Protein AF-F9U685-F1 (afdb_monomer_lite)

Foldseek 3Di:
DPPVFVVLVVVCCVVVVDPDKDKDWDCPDVQEIEIEIAGAPDDDPVNVVVQVVVQVVCVVVVGRYHYHYHHNDD

Secondary structure (DSSP, 8-state):
--HHHHHHHHHHHHHHT--S-EEEEEEEETTEEEEEEEESSSPPHHHHHHHHHHHHHHHHTT-EEEEEEEES--

Organism: NCBI:txid768671

Structure (mmCIF, N/CA/C/O backbone):
data_AF-F9U685-F1
#
_entry.id   AF-F9U685-F1
#
loop_
_atom_site.group_PDB
_atom_site.id
_atom_site.type_symbol
_atom_site.label_atom_id
_atom_site.label_alt_id
_atom_site.label_comp_id
_atom_site.label_asym_id
_atom_site.label_entity_id
_atom_site.label_seq_id
_atom_site.pdbx_PDB_ins_code
_atom_site.Cartn_x
_atom_site.Cartn_y
_atom_site.Cartn_z
_atom_site.occupancy
_atom_site.B_iso_or_equiv
_atom_site.auth_seq_id
_atom_site.auth_comp_id
_atom_site.auth_asym_id
_atom_site.auth_atom_id
_atom_site.pdbx_PDB_model_num
ATOM 1 N N . MET A 1 1 ? -0.084 -15.893 6.227 1.00 55.38 1 MET A N 1
ATOM 2 C CA . MET A 1 1 ? 0.164 -14.609 5.539 1.00 55.38 1 MET A CA 1
ATOM 3 C C . MET A 1 1 ? -1.019 -13.708 5.850 1.00 55.38 1 MET A C 1
ATOM 5 O O . MET A 1 1 ? -2.131 -14.214 5.819 1.00 55.38 1 MET A O 1
ATOM 9 N N . ASN A 1 2 ? -0.799 -12.463 6.281 1.00 81.06 2 ASN A N 1
ATOM 10 C CA . ASN A 1 2 ? -1.895 -11.536 6.596 1.00 81.06 2 ASN A CA 1
ATOM 11 C C . ASN A 1 2 ? -2.609 -11.155 5.284 1.00 81.06 2 ASN A C 1
ATOM 13 O O . ASN A 1 2 ? -1.926 -10.810 4.322 1.00 81.06 2 ASN A O 1
ATOM 17 N N . GLU A 1 3 ? -3.940 -11.237 5.239 1.00 85.75 3 GLU A N 1
ATOM 18 C CA . GLU A 1 3 ? -4.752 -10.983 4.035 1.00 85.75 3 GLU A CA 1
ATOM 19 C C . GLU A 1 3 ? -4.506 -9.585 3.449 1.00 85.75 3 GLU A C 1
ATOM 21 O O . GLU A 1 3 ? -4.420 -9.436 2.235 1.00 85.75 3 GLU A O 1
ATOM 26 N N . LEU A 1 4 ? -4.276 -8.583 4.306 1.00 87.19 4 LEU A N 1
ATOM 27 C CA . LEU A 1 4 ? -3.935 -7.221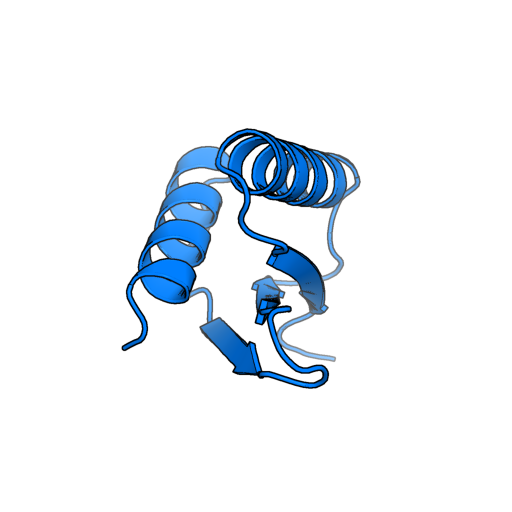 3.886 1.00 87.19 4 LEU A CA 1
ATOM 28 C C . LEU A 1 4 ? -2.617 -7.166 3.098 1.00 87.19 4 LEU A C 1
ATOM 30 O O . LEU A 1 4 ? -2.500 -6.450 2.109 1.00 87.19 4 LEU A O 1
ATOM 34 N N . VAL A 1 5 ? -1.618 -7.934 3.539 1.00 91.44 5 VAL A N 1
ATOM 35 C CA . VAL A 1 5 ? -0.304 -7.985 2.886 1.00 91.44 5 VAL A CA 1
ATOM 36 C C . VAL A 1 5 ? -0.392 -8.735 1.565 1.00 91.44 5 VAL A C 1
ATOM 38 O O . VAL A 1 5 ? 0.203 -8.291 0.591 1.00 91.44 5 VAL A O 1
ATOM 41 N N . ALA A 1 6 ? -1.136 -9.845 1.527 1.00 91.69 6 ALA A N 1
ATOM 42 C CA . ALA A 1 6 ? -1.350 -10.605 0.298 1.00 91.69 6 ALA A CA 1
ATOM 43 C C . ALA A 1 6 ? -2.034 -9.739 -0.768 1.00 91.69 6 ALA A C 1
ATOM 45 O O . ALA A 1 6 ? -1.519 -9.629 -1.874 1.00 91.69 6 ALA A O 1
ATOM 46 N N . PHE A 1 7 ? -3.106 -9.033 -0.395 1.00 91.56 7 PHE A N 1
ATOM 47 C CA . PHE A 1 7 ? -3.793 -8.102 -1.287 1.00 91.56 7 PHE A CA 1
ATOM 48 C C . PHE A 1 7 ? -2.861 -7.000 -1.809 1.00 91.56 7 PHE A C 1
ATOM 50 O O . PHE A 1 7 ? -2.809 -6.746 -3.008 1.00 91.56 7 PHE A O 1
ATOM 57 N N . ALA A 1 8 ? -2.092 -6.366 -0.918 1.00 91.19 8 ALA A N 1
ATOM 58 C CA . ALA A 1 8 ? -1.160 -5.309 -1.299 1.00 91.19 8 ALA A CA 1
ATOM 59 C C . ALA A 1 8 ? -0.057 -5.816 -2.247 1.00 91.19 8 ALA A C 1
ATOM 61 O O . ALA A 1 8 ? 0.313 -5.119 -3.188 1.00 91.19 8 ALA A O 1
ATOM 62 N N . VAL A 1 9 ? 0.458 -7.027 -2.017 1.00 93.56 9 VAL A N 1
ATOM 63 C CA . VAL A 1 9 ? 1.443 -7.671 -2.895 1.00 93.56 9 VAL A CA 1
ATOM 64 C C . VAL A 1 9 ? 0.836 -7.952 -4.267 1.00 93.56 9 VAL A C 1
ATOM 66 O O . VAL A 1 9 ? 1.371 -7.467 -5.260 1.00 93.56 9 VAL A O 1
ATOM 69 N N . GLU A 1 10 ? -0.298 -8.651 -4.324 1.00 93.69 10 GLU A N 1
ATOM 70 C CA . GLU A 1 10 ? -0.963 -9.020 -5.580 1.00 93.69 10 GLU A CA 1
ATOM 71 C C . GLU A 1 10 ? -1.345 -7.783 -6.404 1.00 93.69 10 GLU A C 1
ATOM 73 O O . GLU A 1 10 ? -1.086 -7.736 -7.605 1.00 93.69 10 GLU A O 1
ATOM 78 N N . HIS A 1 11 ? -1.879 -6.740 -5.756 1.00 91.94 11 HIS A N 1
ATOM 79 C CA . HIS A 1 11 ? -2.226 -5.484 -6.421 1.00 91.94 11 HIS A CA 1
ATOM 80 C C . HIS A 1 11 ? -1.009 -4.824 -7.081 1.00 91.94 11 HIS A C 1
ATOM 82 O O . HIS A 1 11 ? -1.091 -4.356 -8.216 1.00 91.94 11 HIS A O 1
ATOM 88 N N . PHE A 1 12 ? 0.129 -4.769 -6.382 1.00 93.00 12 PHE A N 1
ATOM 89 C CA . PHE A 1 12 ? 1.340 -4.151 -6.920 1.00 93.00 12 PHE A CA 1
ATOM 90 C C . PHE A 1 12 ? 2.006 -5.009 -8.001 1.00 93.00 12 PHE A C 1
ATOM 92 O O . PHE A 1 12 ? 2.542 -4.458 -8.963 1.00 93.00 12 PHE A O 1
ATOM 99 N N . GLU A 1 13 ? 1.976 -6.334 -7.864 1.00 93.81 13 GLU A N 1
ATOM 100 C CA . GLU A 1 13 ? 2.486 -7.253 -8.884 1.00 93.81 13 GLU A CA 1
ATOM 101 C C . GLU A 1 13 ? 1.711 -7.127 -10.195 1.00 93.81 13 GLU A C 1
ATOM 103 O O . GLU A 1 13 ? 2.330 -6.913 -11.240 1.00 93.81 13 GLU A O 1
ATOM 108 N N . ASP A 1 14 ? 0.378 -7.149 -10.136 1.00 94.06 14 ASP A N 1
ATOM 109 C CA . ASP A 1 14 ? -0.482 -7.018 -11.314 1.00 94.06 14 ASP A CA 1
ATOM 110 C C . ASP A 1 14 ? -0.365 -5.624 -11.953 1.00 94.06 14 ASP A C 1
ATOM 112 O O . ASP A 1 14 ? -0.094 -5.491 -13.149 1.00 94.06 14 ASP A O 1
ATOM 116 N N . ARG A 1 15 ? -0.472 -4.558 -11.146 1.00 93.94 15 ARG A N 1
ATOM 117 C CA . ARG A 1 15 ? -0.506 -3.173 -11.649 1.00 93.94 15 ARG A CA 1
ATOM 118 C C . ARG A 1 15 ? 0.814 -2.708 -12.263 1.00 93.94 15 ARG A C 1
ATOM 120 O O . ARG A 1 15 ? 0.797 -1.878 -13.172 1.00 93.94 15 ARG A O 1
ATOM 127 N N . PHE A 1 16 ? 1.950 -3.199 -11.768 1.00 92.75 16 PHE A N 1
ATOM 128 C CA . PHE A 1 16 ? 3.278 -2.750 -12.203 1.00 92.75 16 PHE A CA 1
ATOM 129 C C . PHE A 1 16 ? 4.093 -3.830 -12.929 1.00 92.75 16 PHE A C 1
ATOM 131 O O . PHE A 1 16 ? 5.245 -3.572 -13.283 1.00 92.75 16 PHE A O 1
ATOM 138 N N . GLY A 1 17 ? 3.523 -5.015 -13.172 1.00 91.50 17 GLY A N 1
ATOM 139 C CA . GLY A 1 17 ? 4.219 -6.126 -13.827 1.00 91.50 17 GLY A CA 1
ATOM 140 C C . GLY A 1 17 ? 5.417 -6.632 -13.019 1.00 91.50 17 GLY A C 1
ATOM 141 O O . GLY A 1 17 ? 6.471 -6.923 -13.585 1.00 91.50 17 GLY A O 1
ATOM 142 N N . LEU A 1 18 ? 5.278 -6.672 -11.692 1.00 89.31 18 LEU A N 1
ATOM 143 C CA . LEU A 1 18 ? 6.316 -7.125 -10.764 1.00 89.31 18 LEU A CA 1
ATOM 144 C C . LEU A 1 18 ? 6.076 -8.584 -10.371 1.00 89.31 18 LEU A C 1
ATOM 146 O O . LEU A 1 18 ? 4.996 -9.128 -10.570 1.00 89.31 18 LEU A O 1
ATOM 150 N N . SER A 1 19 ? 7.092 -9.224 -9.798 1.00 88.44 19 SER A N 1
ATOM 151 C CA . SER A 1 19 ? 6.975 -10.600 -9.312 1.00 88.44 19 SER A CA 1
ATOM 152 C C . SER A 1 19 ? 7.875 -10.842 -8.110 1.00 88.44 19 SER A C 1
ATOM 154 O O . SER A 1 19 ? 9.028 -10.403 -8.108 1.00 88.44 19 SER A O 1
ATOM 156 N N . GLY A 1 20 ? 7.383 -11.609 -7.142 1.00 85.81 20 GLY A N 1
ATOM 157 C CA . GLY A 1 20 ? 8.115 -11.965 -5.933 1.00 85.81 20 GLY A CA 1
ATOM 158 C C . GLY A 1 20 ? 8.230 -10.812 -4.940 1.00 85.81 20 GLY A C 1
ATOM 159 O O . GLY A 1 20 ? 9.229 -10.739 -4.220 1.00 85.81 20 GLY A O 1
ATOM 160 N N . LEU A 1 21 ? 7.252 -9.901 -4.900 1.00 90.69 21 LEU A N 1
ATOM 161 C CA . LEU A 1 21 ? 7.243 -8.836 -3.904 1.00 90.69 21 LEU A CA 1
ATOM 162 C C . LEU A 1 21 ? 7.109 -9.427 -2.503 1.00 90.69 21 LEU A C 1
ATOM 164 O O . LEU A 1 21 ? 6.278 -10.291 -2.225 1.00 90.69 21 LEU A O 1
ATOM 168 N N . ARG A 1 22 ? 7.927 -8.916 -1.584 1.00 92.31 22 ARG A N 1
ATOM 169 C CA . ARG A 1 22 ? 7.786 -9.217 -0.161 1.00 92.31 22 ARG A CA 1
ATOM 170 C C . ARG A 1 22 ? 6.971 -8.114 0.484 1.00 92.31 22 ARG A C 1
ATOM 172 O O . ARG A 1 22 ? 7.243 -6.935 0.277 1.00 92.31 22 ARG A O 1
ATOM 179 N N . GLY A 1 23 ? 6.025 -8.501 1.326 1.00 92.44 23 GLY A N 1
ATOM 180 C CA . GLY A 1 23 ? 5.294 -7.575 2.173 1.00 92.44 23 GLY A CA 1
ATOM 181 C C . GLY A 1 23 ? 5.400 -7.954 3.645 1.00 92.44 23 GLY A C 1
ATOM 182 O O . GLY A 1 23 ? 5.491 -9.129 4.002 1.00 92.44 23 GLY A O 1
ATOM 183 N N . GLU A 1 24 ? 5.379 -6.947 4.503 1.00 93.69 24 GLU A N 1
ATOM 184 C CA . GLU A 1 24 ? 5.339 -7.077 5.953 1.00 93.69 24 GLU A CA 1
ATOM 185 C C . GLU A 1 24 ? 4.234 -6.197 6.517 1.00 93.69 24 GLU A C 1
ATOM 187 O O . GLU A 1 24 ? 3.908 -5.154 5.961 1.00 93.69 24 GLU A O 1
ATOM 192 N N . VAL A 1 25 ? 3.671 -6.608 7.647 1.00 92.25 25 VAL A N 1
ATOM 193 C CA . VAL A 1 25 ? 2.711 -5.808 8.403 1.00 92.25 25 VAL A CA 1
ATOM 194 C C . VAL A 1 25 ? 3.179 -5.706 9.837 1.00 92.25 25 VAL A C 1
ATOM 196 O O . VAL A 1 25 ? 3.564 -6.701 10.451 1.00 92.25 25 VAL A O 1
ATOM 199 N N . SER A 1 26 ? 3.134 -4.497 10.374 1.00 90.88 26 SER A N 1
ATOM 200 C CA . SER A 1 26 ? 3.366 -4.232 11.785 1.00 90.88 26 SER A CA 1
ATOM 201 C C . SER A 1 26 ? 2.244 -3.366 12.341 1.00 90.88 26 SER A C 1
ATOM 203 O O . SER A 1 26 ? 1.620 -2.593 11.621 1.00 90.88 26 SER A O 1
ATOM 205 N N . PHE A 1 27 ? 1.980 -3.510 13.632 1.00 87.00 27 PHE A N 1
ATOM 206 C CA . PHE A 1 27 ? 0.988 -2.715 14.348 1.00 87.00 27 PHE A CA 1
ATOM 207 C C . PHE A 1 27 ? 1.745 -1.813 15.314 1.00 87.00 27 PHE A C 1
ATOM 209 O O . PHE A 1 27 ? 1.915 -2.139 16.487 1.00 87.00 27 PHE A O 1
ATOM 216 N N . ALA A 1 28 ? 2.314 -0.731 14.777 1.00 71.69 28 ALA A N 1
ATOM 217 C CA . ALA A 1 28 ? 3.127 0.201 15.557 1.00 71.69 28 ALA A CA 1
ATOM 218 C C . ALA A 1 28 ? 2.274 1.049 16.519 1.00 71.69 28 ALA A C 1
ATO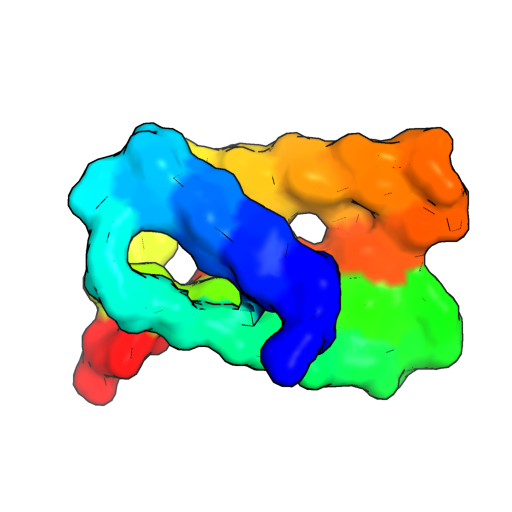M 220 O O . ALA A 1 28 ? 2.777 1.491 17.552 1.00 71.69 28 ALA A O 1
ATOM 221 N N . LEU A 1 29 ? 0.989 1.245 16.200 1.00 75.88 29 LEU A N 1
ATOM 222 C CA . LEU A 1 29 ? 0.016 1.971 17.014 1.00 75.88 29 LEU A CA 1
ATOM 223 C C . LEU A 1 29 ? -1.293 1.168 17.139 1.00 75.88 29 LEU A C 1
ATOM 225 O O . LEU A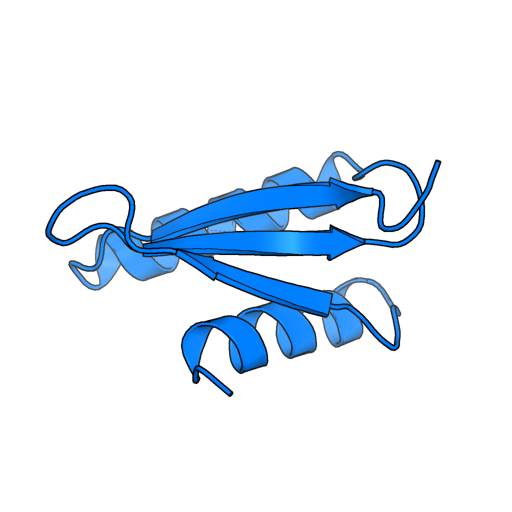 1 29 ? -1.653 0.430 16.217 1.00 75.88 29 LEU A O 1
ATOM 229 N N . PRO A 1 30 ? -2.031 1.291 18.260 1.00 79.06 30 PRO A N 1
ATOM 230 C CA . PRO A 1 30 ? -3.332 0.646 18.410 1.00 79.06 30 PRO A CA 1
ATOM 231 C C . PRO A 1 30 ? -4.311 1.111 17.325 1.00 79.06 30 PRO A C 1
ATOM 233 O O . PRO A 1 30 ? -4.606 2.297 17.226 1.00 79.06 30 PRO A O 1
ATOM 236 N N . GLY A 1 31 ? -4.829 0.169 16.535 1.00 80.00 31 GLY A N 1
ATOM 237 C CA . GLY A 1 31 ? -5.803 0.453 15.475 1.00 80.00 31 GLY A CA 1
ATOM 238 C C . GLY A 1 31 ? -5.209 0.887 14.131 1.00 80.00 31 GLY A C 1
ATOM 239 O O . GLY A 1 31 ? -5.971 1.026 13.181 1.00 80.00 31 GLY A O 1
ATOM 240 N N . GLU A 1 32 ? -3.884 1.032 14.020 1.00 86.81 32 GLU A N 1
ATOM 241 C CA . GLU A 1 32 ? -3.201 1.356 12.762 1.00 86.81 32 GLU A CA 1
ATOM 242 C C . GLU A 1 32 ? -2.350 0.174 12.287 1.00 86.81 32 GLU A C 1
ATOM 244 O O . GLU A 1 3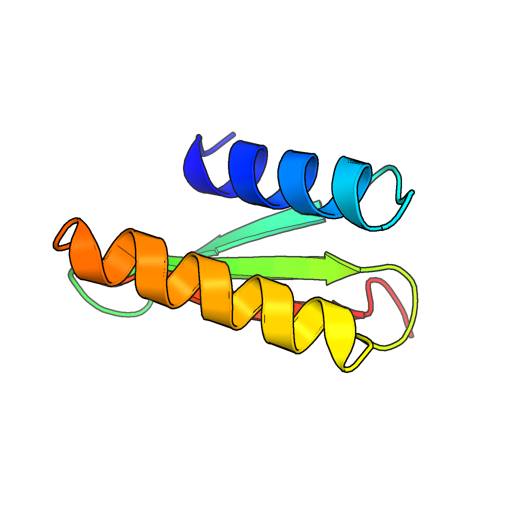2 ? -1.489 -0.337 13.013 1.00 86.81 32 GLU A O 1
ATOM 249 N N . ALA A 1 33 ? -2.583 -0.260 11.050 1.00 91.19 33 ALA A N 1
ATOM 250 C CA . ALA A 1 33 ? -1.760 -1.265 10.392 1.00 91.19 33 ALA A CA 1
ATOM 251 C C . ALA A 1 33 ? -0.734 -0.581 9.482 1.00 91.19 33 ALA A C 1
ATOM 253 O O . ALA A 1 33 ? -1.100 0.121 8.545 1.00 91.19 33 ALA A O 1
ATOM 254 N N . LEU A 1 34 ? 0.552 -0.827 9.721 1.00 93.06 34 LEU A N 1
ATOM 255 C CA . LEU A 1 34 ? 1.641 -0.381 8.861 1.00 93.06 34 LEU A CA 1
ATOM 256 C C . LEU A 1 34 ? 2.069 -1.527 7.946 1.00 93.06 34 LEU A C 1
ATOM 258 O O . LEU A 1 34 ? 2.691 -2.489 8.402 1.00 93.06 34 LEU A O 1
ATOM 262 N N . VAL A 1 35 ? 1.774 -1.407 6.658 1.00 93.81 35 VAL A N 1
ATOM 263 C CA . VAL A 1 35 ? 2.180 -2.346 5.613 1.00 93.81 35 VAL A CA 1
ATOM 264 C C . VAL A 1 35 ? 3.442 -1.824 4.938 1.00 93.81 35 VAL A C 1
ATOM 266 O O . VAL A 1 35 ? 3.471 -0.722 4.399 1.00 93.81 35 VAL A O 1
ATOM 269 N N . THR A 1 36 ? 4.505 -2.621 4.964 1.00 95.12 36 THR A N 1
ATOM 270 C CA . THR A 1 36 ? 5.747 -2.345 4.239 1.00 95.12 36 THR A CA 1
ATOM 271 C C . THR A 1 36 ? 5.854 -3.286 3.048 1.00 95.12 36 THR A C 1
ATOM 273 O O . THR A 1 36 ? 5.926 -4.497 3.242 1.00 95.12 36 THR A O 1
ATOM 276 N N . LEU A 1 37 ? 5.889 -2.751 1.829 1.00 94.62 37 LEU A N 1
ATOM 277 C CA . LEU A 1 37 ? 6.185 -3.514 0.616 1.00 94.62 37 LEU A CA 1
ATOM 278 C C . LEU A 1 37 ? 7.637 -3.289 0.198 1.00 94.62 37 LEU A C 1
ATOM 280 O O . LEU A 1 37 ? 8.114 -2.154 0.141 1.00 94.62 37 LEU A O 1
ATOM 284 N N . PHE A 1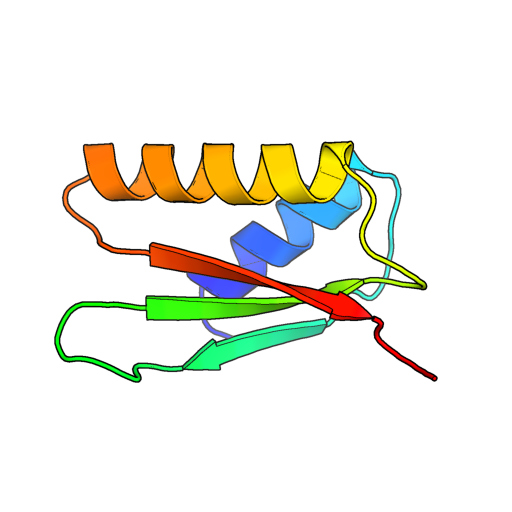 38 ? 8.326 -4.376 -0.123 1.00 94.75 38 PHE A N 1
ATOM 285 C CA . PHE A 1 38 ? 9.685 -4.373 -0.644 1.00 94.75 38 PHE A CA 1
ATOM 286 C C . PHE A 1 38 ? 9.633 -4.546 -2.161 1.00 94.75 38 PHE A C 1
ATOM 288 O O . PHE A 1 38 ? 9.364 -5.644 -2.650 1.00 94.75 38 PHE A O 1
ATOM 295 N N . VAL A 1 39 ? 9.872 -3.459 -2.892 1.00 92.94 39 VAL A N 1
ATOM 296 C CA . VAL A 1 39 ? 9.834 -3.400 -4.360 1.00 92.94 39 VAL A CA 1
ATOM 297 C C . VAL A 1 39 ? 11.238 -3.526 -4.961 1.00 92.94 39 VAL A C 1
ATOM 299 O O . VAL A 1 39 ? 12.218 -3.155 -4.312 1.00 92.94 39 VAL A O 1
ATOM 302 N N . PRO A 1 40 ? 11.388 -4.060 -6.185 1.00 89.94 40 PRO A N 1
ATOM 303 C CA . PRO A 1 40 ? 12.686 -4.106 -6.847 1.00 89.94 40 PRO A CA 1
ATOM 304 C C . PRO A 1 40 ? 13.147 -2.692 -7.223 1.00 89.94 40 PRO A C 1
ATOM 306 O O . PRO A 1 40 ? 12.463 -1.978 -7.954 1.00 89.94 40 PRO A O 1
ATOM 309 N N . GLY A 1 41 ? 14.331 -2.304 -6.748 1.00 88.69 41 GLY A N 1
ATOM 310 C CA . GLY A 1 41 ? 14.880 -0.963 -6.962 1.00 88.69 41 GLY A CA 1
ATOM 311 C C . GLY A 1 41 ? 14.177 0.127 -6.147 1.00 88.69 41 GLY A C 1
ATOM 312 O O . GLY A 1 41 ? 13.488 -0.148 -5.165 1.00 88.69 41 GLY A O 1
ATOM 313 N N . GLU A 1 42 ? 14.394 1.382 -6.537 1.00 92.38 42 GLU A N 1
ATOM 314 C CA . GLU A 1 42 ? 13.796 2.539 -5.865 1.00 92.38 42 GLU A CA 1
ATOM 315 C C . GLU A 1 42 ? 12.297 2.665 -6.194 1.00 92.38 42 GLU A C 1
ATOM 317 O O . GLU A 1 42 ? 11.923 2.603 -7.371 1.00 92.38 42 GLU A O 1
ATOM 322 N N . PRO A 1 43 ? 11.423 2.887 -5.192 1.00 93.25 43 PRO A N 1
ATOM 323 C CA . PRO A 1 43 ? 10.003 3.114 -5.427 1.00 93.25 43 PRO A CA 1
ATOM 324 C C . PRO A 1 43 ? 9.756 4.296 -6.370 1.00 93.25 43 PRO A C 1
ATOM 326 O O . PRO A 1 43 ? 10.185 5.423 -6.117 1.00 93.25 43 PRO A O 1
ATOM 329 N N . THR A 1 44 ? 9.005 4.057 -7.442 1.00 94.25 44 THR A N 1
ATOM 330 C CA . THR A 1 44 ? 8.642 5.115 -8.393 1.00 94.25 44 THR A CA 1
ATOM 331 C C . THR A 1 44 ? 7.524 6.008 -7.847 1.00 94.25 44 THR A C 1
ATOM 333 O O . THR A 1 44 ? 6.777 5.614 -6.949 1.00 94.25 44 THR A O 1
ATOM 336 N N . ALA A 1 45 ? 7.350 7.201 -8.427 1.00 95.19 45 ALA A N 1
ATOM 337 C CA . ALA A 1 45 ? 6.239 8.090 -8.075 1.00 95.19 45 ALA A CA 1
ATOM 338 C C . ALA A 1 45 ? 4.867 7.411 -8.256 1.00 95.19 45 ALA A C 1
ATOM 340 O O . ALA A 1 45 ? 4.018 7.524 -7.380 1.00 95.19 45 ALA A O 1
ATOM 341 N N . ALA A 1 46 ? 4.690 6.628 -9.325 1.00 94.44 46 ALA A N 1
ATOM 342 C CA . ALA A 1 46 ? 3.447 5.899 -9.584 1.00 94.44 46 ALA A CA 1
ATOM 343 C C . ALA A 1 46 ? 3.152 4.837 -8.511 1.00 94.44 46 ALA A C 1
ATOM 345 O O . ALA A 1 46 ? 2.008 4.659 -8.102 1.00 94.44 46 ALA A O 1
ATOM 346 N N . MET A 1 47 ? 4.185 4.156 -8.005 1.00 94.69 47 MET A N 1
ATOM 347 C CA . MET A 1 47 ? 4.029 3.202 -6.903 1.00 94.69 47 MET A CA 1
ATOM 348 C C . MET A 1 47 ? 3.648 3.912 -5.599 1.00 94.69 47 MET A C 1
ATOM 350 O O . MET A 1 47 ? 2.784 3.438 -4.867 1.00 94.69 47 MET A O 1
ATOM 354 N N . GLN A 1 48 ? 4.263 5.064 -5.321 1.00 94.94 48 GLN A N 1
ATOM 355 C CA . GLN A 1 48 ? 3.929 5.887 -4.154 1.00 94.94 48 GLN A CA 1
ATOM 356 C C . GLN A 1 48 ? 2.492 6.423 -4.225 1.00 94.94 48 GLN A C 1
ATOM 358 O O . GLN A 1 48 ? 1.814 6.510 -3.204 1.00 94.94 48 GLN A O 1
ATOM 363 N N . GLU A 1 49 ? 2.011 6.770 -5.417 1.00 96.06 49 GLU A N 1
ATOM 364 C CA . GLU A 1 49 ? 0.617 7.162 -5.633 1.00 96.06 49 GLU A CA 1
ATOM 365 C C . GLU A 1 49 ? -0.338 5.991 -5.398 1.00 96.06 49 GLU A C 1
ATOM 367 O O . GLU A 1 49 ? -1.268 6.143 -4.611 1.00 96.06 49 GLU A O 1
ATOM 372 N N . ALA A 1 50 ? -0.063 4.809 -5.957 1.00 94.50 50 ALA A N 1
ATOM 373 C CA . ALA A 1 50 ? -0.875 3.611 -5.719 1.00 94.50 50 ALA A CA 1
ATOM 374 C C . ALA A 1 50 ? -0.924 3.218 -4.231 1.00 94.50 50 ALA A C 1
ATOM 376 O O . ALA A 1 50 ? -1.972 2.837 -3.714 1.00 94.50 50 ALA A O 1
ATOM 377 N N . ALA A 1 51 ? 0.190 3.371 -3.510 1.00 95.25 51 ALA A N 1
ATOM 378 C CA . ALA A 1 51 ? 0.228 3.170 -2.065 1.00 95.25 51 ALA A CA 1
ATOM 379 C C . ALA A 1 51 ? -0.749 4.112 -1.339 1.00 95.25 51 ALA A C 1
ATOM 381 O O . ALA A 1 51 ? -1.524 3.656 -0.504 1.00 95.25 51 ALA A O 1
ATOM 382 N N . ARG A 1 52 ? -0.758 5.404 -1.693 1.00 95.44 52 ARG A N 1
ATOM 383 C CA . ARG A 1 52 ? -1.662 6.411 -1.106 1.00 95.44 52 ARG A CA 1
ATOM 384 C C . ARG A 1 52 ? -3.122 6.220 -1.508 1.00 95.44 52 ARG A C 1
ATOM 386 O O . ARG A 1 52 ? -4.002 6.547 -0.720 1.00 95.44 52 ARG A O 1
ATOM 393 N N . GLU A 1 53 ? -3.388 5.753 -2.726 1.00 95.00 53 GLU A N 1
ATOM 394 C CA . GLU A 1 53 ? -4.742 5.382 -3.162 1.00 95.00 53 GLU A CA 1
ATOM 395 C C . GLU A 1 53 ? -5.299 4.301 -2.236 1.00 95.00 53 GLU A C 1
ATOM 397 O O . GLU A 1 53 ? -6.359 4.482 -1.646 1.00 95.00 53 GLU A O 1
ATOM 402 N N . MET A 1 54 ? -4.518 3.248 -2.002 1.00 93.19 54 MET A N 1
ATOM 403 C CA . MET A 1 54 ? -4.924 2.149 -1.136 1.00 93.19 54 MET A CA 1
ATOM 404 C C . MET A 1 54 ? -5.084 2.584 0.331 1.00 93.19 54 MET A C 1
ATOM 406 O O . MET A 1 54 ? -6.036 2.171 0.986 1.00 93.19 54 MET A O 1
ATOM 410 N N . GLU A 1 55 ? -4.212 3.459 0.853 1.00 94.19 55 GLU A N 1
ATOM 411 C CA . GLU A 1 55 ? -4.403 4.066 2.186 1.00 94.19 55 GLU A CA 1
ATOM 412 C C . GLU A 1 55 ? -5.768 4.765 2.307 1.00 94.19 55 GLU A C 1
ATOM 414 O O . GLU A 1 55 ? -6.467 4.571 3.302 1.00 94.19 55 GLU A O 1
ATOM 419 N N . ARG A 1 56 ? -6.173 5.542 1.291 1.00 94.75 56 ARG A N 1
ATOM 420 C CA . ARG A 1 56 ? -7.469 6.244 1.281 1.00 94.75 56 ARG A CA 1
ATOM 421 C C . ARG A 1 56 ? -8.646 5.280 1.209 1.00 94.75 56 ARG A C 1
ATOM 423 O O . ARG A 1 56 ? -9.609 5.469 1.941 1.00 94.75 56 ARG A O 1
ATOM 430 N N . GLU A 1 57 ? -8.558 4.245 0.377 1.00 92.31 57 GLU A N 1
ATOM 431 C CA . GLU A 1 57 ? -9.608 3.225 0.270 1.00 92.31 57 GLU A CA 1
ATOM 432 C C . GLU A 1 57 ? -9.868 2.542 1.620 1.00 92.31 57 GLU A C 1
ATOM 434 O O . GLU A 1 57 ? -11.017 2.338 2.009 1.00 92.31 57 GLU A O 1
ATOM 439 N N . TYR A 1 58 ? -8.815 2.224 2.377 1.00 89.69 58 TYR A N 1
ATOM 440 C CA . TYR A 1 58 ? -8.976 1.651 3.714 1.00 89.69 58 TYR A CA 1
ATOM 441 C C . TYR A 1 58 ? -9.516 2.662 4.734 1.00 89.69 58 TYR A C 1
ATOM 443 O O . TYR A 1 58 ? -10.354 2.285 5.561 1.00 89.69 58 TYR A O 1
ATOM 451 N N . ASP A 1 59 ? -9.098 3.928 4.661 1.00 91.06 59 ASP A N 1
ATOM 452 C CA . ASP A 1 59 ? -9.597 4.992 5.542 1.00 91.06 59 ASP A CA 1
ATOM 453 C C . ASP A 1 59 ? -11.108 5.222 5.356 1.00 91.06 59 ASP A C 1
ATOM 455 O O . ASP A 1 59 ? -11.852 5.293 6.335 1.00 91.06 59 ASP A O 1
ATOM 459 N N . GLU A 1 60 ? -11.597 5.201 4.111 1.00 90.62 60 GLU A N 1
ATOM 460 C CA . GLU A 1 60 ? -13.031 5.270 3.784 1.00 90.62 60 GLU A CA 1
ATOM 461 C C . GLU A 1 60 ? -13.836 4.095 4.370 1.00 90.62 60 GLU A C 1
ATOM 463 O O . GLU A 1 60 ? -15.014 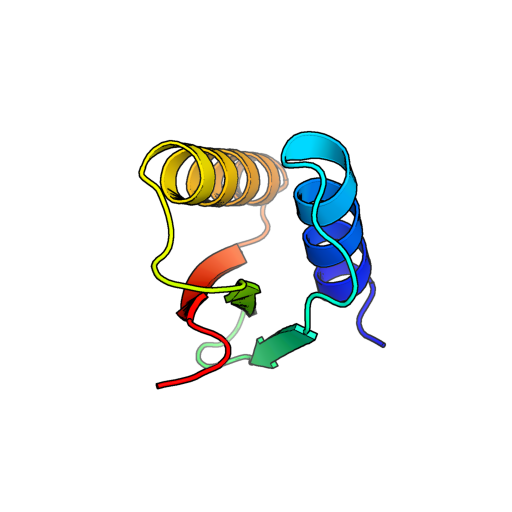4.240 4.705 1.00 90.62 60 GLU A O 1
ATOM 468 N N . LEU A 1 61 ? -13.195 2.938 4.565 1.00 87.69 61 LEU A N 1
ATOM 469 C CA . LEU A 1 61 ? -13.769 1.760 5.226 1.00 87.69 61 LEU A CA 1
ATOM 470 C C . LEU A 1 61 ? -13.643 1.801 6.761 1.00 87.69 61 LEU A C 1
ATOM 472 O O . LEU A 1 61 ? -13.970 0.818 7.435 1.00 87.69 61 LEU A O 1
ATOM 476 N N . GLY A 1 62 ? -13.159 2.910 7.327 1.00 86.56 62 GLY A N 1
ATOM 477 C CA . GLY A 1 62 ? -12.941 3.089 8.762 1.00 86.56 62 GLY A CA 1
ATOM 478 C C . GLY A 1 62 ? -11.747 2.299 9.303 1.00 86.56 62 GLY A C 1
ATOM 479 O O . GLY A 1 62 ? -11.718 1.970 10.492 1.00 86.56 62 GLY A O 1
ATOM 480 N N . ARG A 1 63 ? -10.783 1.943 8.445 1.00 85.94 63 ARG A N 1
ATOM 481 C CA . ARG A 1 63 ? -9.563 1.220 8.817 1.00 85.94 63 ARG A CA 1
ATOM 482 C C . ARG A 1 63 ? -8.343 2.087 8.540 1.00 85.94 63 ARG A C 1
ATOM 484 O O . ARG A 1 63 ? -8.047 2.400 7.397 1.00 85.94 63 ARG A O 1
ATOM 491 N N . THR A 1 64 ? -7.567 2.398 9.571 1.00 89.56 64 THR A N 1
ATOM 492 C CA . THR A 1 64 ? -6.323 3.150 9.383 1.00 89.56 64 THR A CA 1
ATOM 493 C C . THR A 1 64 ? -5.213 2.202 8.923 1.00 89.56 64 THR A C 1
ATOM 495 O O . THR A 1 64 ? -4.672 1.416 9.707 1.00 89.56 64 THR A O 1
ATOM 498 N N . VAL A 1 65 ? -4.887 2.255 7.632 1.00 91.81 65 VAL A N 1
ATOM 499 C CA . VAL A 1 65 ? -3.763 1.529 7.029 1.00 91.81 65 VAL A CA 1
ATOM 500 C C . VAL A 1 65 ? -2.759 2.541 6.503 1.00 91.81 65 VAL A C 1
ATOM 502 O O . VAL A 1 65 ? -3.133 3.494 5.827 1.00 91.81 65 VAL A O 1
ATOM 505 N N . ARG A 1 66 ? -1.480 2.309 6.789 1.00 93.44 66 ARG A N 1
ATOM 506 C CA . ARG A 1 66 ? -0.368 3.079 6.246 1.00 93.44 66 ARG A CA 1
ATOM 507 C C . ARG A 1 66 ? 0.529 2.189 5.404 1.00 93.44 66 ARG A C 1
ATOM 509 O O . ARG A 1 66 ? 0.910 1.103 5.831 1.00 93.44 66 ARG A O 1
ATOM 516 N N . MET A 1 67 ? 0.893 2.673 4.230 1.00 94.44 67 MET A N 1
ATOM 517 C CA . MET A 1 67 ? 1.715 1.999 3.244 1.00 94.44 67 MET A CA 1
ATOM 518 C C . MET A 1 67 ? 3.111 2.615 3.207 1.00 94.44 67 MET A C 1
ATOM 520 O O . MET A 1 67 ? 3.293 3.828 3.112 1.00 94.44 67 MET A O 1
ATOM 524 N N . VAL A 1 68 ? 4.132 1.767 3.245 1.00 94.56 68 VAL A N 1
ATOM 525 C CA . VAL A 1 68 ? 5.529 2.167 3.069 1.00 94.56 68 VAL A CA 1
ATOM 526 C C . VAL A 1 68 ? 6.156 1.288 2.006 1.00 94.56 68 VAL A C 1
ATOM 528 O O . VAL A 1 68 ? 6.142 0.066 2.106 1.00 94.56 68 VAL A O 1
ATOM 531 N N . LEU A 1 69 ? 6.745 1.916 0.997 1.00 94.81 69 LEU A N 1
ATOM 532 C CA . LEU A 1 69 ? 7.508 1.220 -0.029 1.00 94.81 69 LEU A CA 1
ATOM 533 C C . LEU A 1 69 ? 8.995 1.337 0.289 1.00 94.81 69 LEU A C 1
ATOM 535 O O . LEU A 1 69 ? 9.491 2.436 0.541 1.00 94.81 69 LEU A O 1
ATOM 539 N N . LYS A 1 70 ? 9.702 0.212 0.276 1.00 94.12 70 LYS A N 1
ATOM 540 C CA . LYS A 1 70 ? 11.156 0.140 0.438 1.00 94.12 70 LYS A CA 1
ATOM 541 C C . LYS A 1 70 ? 11.761 -0.613 -0.732 1.00 94.12 70 LYS A C 1
ATOM 543 O O . LYS A 1 70 ? 11.127 -1.516 -1.271 1.00 94.12 70 LYS A O 1
ATOM 548 N N . SER A 1 71 ? 12.991 -0.281 -1.094 1.00 91.75 71 SER A N 1
ATOM 549 C CA . SER A 1 71 ? 13.760 -1.116 -2.007 1.00 91.75 71 SER A CA 1
ATOM 550 C C . SER A 1 71 ? 14.055 -2.471 -1.349 1.00 91.75 71 SER A C 1
ATOM 552 O O . SER A 1 71 ? 14.383 -2.557 -0.164 1.00 91.75 71 SER A O 1
ATOM 554 N N . ALA A 1 72 ? 13.903 -3.554 -2.111 1.00 84.00 72 ALA A N 1
ATOM 555 C CA . ALA A 1 72 ? 14.182 -4.920 -1.665 1.00 84.00 72 ALA A CA 1
ATOM 556 C C . ALA A 1 72 ? 15.690 -5.221 -1.546 1.00 84.00 72 ALA A C 1
ATOM 558 O O . ALA A 1 72 ? 16.066 -6.266 -1.015 1.00 84.00 72 ALA A O 1
ATOM 559 N N . GLY A 1 73 ? 16.549 -4.311 -2.012 1.00 70.75 73 GLY A N 1
ATOM 560 C CA . GLY A 1 73 ? 17.997 -4.416 -1.895 1.00 70.75 73 GLY A CA 1
ATOM 561 C C . GLY A 1 73 ? 18.715 -3.149 -2.353 1.00 70.75 73 GLY A C 1
ATOM 562 O O . GLY A 1 73 ? 18.522 -2.703 -3.485 1.00 70.75 73 GLY A O 1
ATOM 563 N N . SER A 1 74 ? 19.555 -2.635 -1.456 1.00 42.78 74 SER A N 1
ATOM 564 C CA . SER A 1 74 ? 20.885 -2.111 -1.775 1.00 42.78 74 SER A CA 1
ATOM 565 C C . SER A 1 74 ? 21.904 -3.130 -1.281 1.00 42.78 74 SER A C 1
ATOM 567 O O . SER A 1 74 ? 21.640 -3.715 -0.203 1.00 42.78 74 SER A O 1
#

pLDDT: mean 89.56, std 8.56, range [42.78, 96.06]

Radius of gyration: 11.7 Å; chains: 1; bounding box: 35×23×32 Å

Sequence (74 aa):
MNELVAFAVEHFEDRFGLSGLRGEVSFALPGEALVTLFVPGEPTAAMQEAAREMEREYDELGRTVRMVLKSAGS